Protein AF-A0AAW5BV40-F1 (afdb_monomer_lite)

Radius of gyration: 17.85 Å; chains: 1; bounding box: 51×24×35 Å

Sequence (94 aa):
MERDNFVTAEKVKNAFLGLEHRYHTLMQVFRQHNEDYEKQVEAGMKAKGTLLKYRTVYKHMQEFLDIRYHVKDIALKELTPAFISDFEMFLRTD

InterPro domains:
  IPR010998 Integrase/recombinase, N-terminal [G3DSA:1.10.150.130] (20-94)
  IPR025269 Phage integrase SAM-like domain [PF13102] (25-91)

Foldseek 3Di:
DDDDPDDDPVNVVCVVVVNNDPQDWPLNVLVVVLVVVVVCVVVVNDDPVVSVVSVVVSVLVQVLCCVPVVDSIGGPVPDDPVNVVSSVVSVVPD

Structure (mmCIF, N/CA/C/O backbone):
data_AF-A0AAW5BV40-F1
#
_entry.id   AF-A0AAW5BV40-F1
#
loop_
_atom_site.group_PDB
_atom_site.id
_atom_site.type_symbol
_atom_site.label_atom_id
_atom_site.label_alt_id
_atom_site.label_comp_id
_atom_site.label_asym_id
_atom_site.label_entity_id
_atom_site.label_seq_id
_atom_site.pdbx_PDB_ins_code
_atom_site.Cartn_x
_atom_site.Cartn_y
_atom_site.Cartn_z
_atom_site.occupancy
_atom_site.B_iso_or_equiv
_atom_site.auth_seq_id
_atom_site.auth_comp_id
_atom_site.auth_asym_id
_atom_site.auth_atom_id
_atom_site.pdbx_PDB_model_num
ATOM 1 N N . MET A 1 1 ? -37.125 9.011 -5.835 1.00 37.47 1 MET A N 1
ATOM 2 C CA . MET A 1 1 ? -37.660 8.252 -6.984 1.00 37.47 1 MET A CA 1
ATOM 3 C C . MET A 1 1 ? -36.567 7.322 -7.459 1.00 37.47 1 MET A C 1
ATOM 5 O O . MET A 1 1 ? -35.578 7.790 -8.008 1.00 37.47 1 MET A O 1
ATOM 9 N N . GLU A 1 2 ? -36.725 6.042 -7.141 1.00 45.84 2 GLU A N 1
ATOM 10 C CA . GLU A 1 2 ? -35.838 4.948 -7.531 1.00 45.84 2 GLU A CA 1
ATOM 11 C C . GLU A 1 2 ? -35.804 4.824 -9.056 1.00 45.84 2 GLU A C 1
ATOM 13 O O . GLU A 1 2 ? -36.839 4.664 -9.702 1.00 45.84 2 GLU A O 1
ATOM 18 N N . ARG A 1 3 ? -34.613 4.914 -9.641 1.00 45.28 3 ARG A N 1
ATOM 19 C CA . ARG A 1 3 ? -34.373 4.590 -11.047 1.00 45.28 3 ARG A CA 1
ATOM 20 C C . ARG A 1 3 ? -33.069 3.818 -11.145 1.00 45.28 3 ARG A C 1
ATOM 22 O O . ARG A 1 3 ? -32.074 4.393 -11.543 1.00 45.28 3 ARG A O 1
ATOM 29 N N . ASP A 1 4 ? -33.092 2.544 -10.752 1.00 50.34 4 ASP A N 1
ATOM 30 C CA . ASP A 1 4 ? -32.046 1.586 -11.154 1.00 50.34 4 ASP A CA 1
ATOM 31 C C . ASP A 1 4 ? -32.485 0.103 -11.135 1.00 50.34 4 ASP A C 1
ATOM 33 O O . ASP A 1 4 ? -31.666 -0.812 -11.071 1.00 50.34 4 ASP A O 1
ATOM 37 N N . ASN A 1 5 ? -33.788 -0.172 -11.283 1.00 51.09 5 ASN A N 1
ATOM 38 C CA . ASN A 1 5 ? -34.348 -1.535 -11.254 1.00 51.09 5 ASN A CA 1
ATOM 39 C C . ASN A 1 5 ? -34.523 -2.185 -12.641 1.00 51.09 5 ASN A C 1
ATOM 41 O O . ASN A 1 5 ? -35.493 -2.902 -12.871 1.00 51.09 5 ASN A O 1
ATOM 45 N N . PHE A 1 6 ? -33.591 -1.980 -13.577 1.00 55.25 6 PHE A N 1
ATOM 46 C CA . PHE A 1 6 ? -33.539 -2.818 -14.782 1.00 55.25 6 PHE A CA 1
ATOM 47 C C . PHE A 1 6 ? -32.482 -3.911 -14.615 1.00 55.25 6 PHE A C 1
ATOM 49 O O . PHE A 1 6 ? -31.271 -3.656 -14.616 1.00 55.25 6 PHE A O 1
ATOM 56 N N . VAL A 1 7 ? -32.970 -5.143 -14.451 1.00 61.59 7 VAL A N 1
ATOM 57 C CA . VAL A 1 7 ? -32.185 -6.371 -14.586 1.00 61.59 7 VAL A CA 1
ATOM 58 C C . VAL A 1 7 ? -31.951 -6.575 -16.080 1.00 61.59 7 VAL A C 1
ATOM 60 O O . VAL A 1 7 ? -32.884 -6.874 -16.822 1.00 61.59 7 VAL A O 1
ATOM 63 N N . THR A 1 8 ? -30.723 -6.359 -16.545 1.00 71.69 8 THR A N 1
ATOM 64 C CA . THR A 1 8 ? -30.355 -6.654 -17.935 1.00 71.69 8 THR A CA 1
ATOM 65 C C . THR A 1 8 ? -29.810 -8.075 -18.024 1.00 71.69 8 THR A C 1
ATOM 67 O O . THR A 1 8 ? -29.264 -8.609 -17.056 1.00 71.69 8 THR A O 1
ATOM 70 N N . ALA A 1 9 ? -29.922 -8.697 -19.199 1.00 73.25 9 ALA A N 1
ATOM 71 C CA . ALA A 1 9 ? -29.302 -9.999 -19.457 1.00 73.25 9 ALA A CA 1
ATOM 72 C C . ALA A 1 9 ? -27.782 -9.967 -19.214 1.00 73.25 9 ALA A C 1
ATOM 74 O O . ALA A 1 9 ? -27.193 -10.970 -18.825 1.00 73.25 9 ALA A O 1
ATOM 75 N N . GLU A 1 10 ? -27.163 -8.800 -19.390 1.00 67.25 10 GLU A N 1
ATOM 76 C CA . GLU A 1 10 ? -25.761 -8.560 -19.071 1.00 67.25 10 GLU A CA 1
ATOM 77 C C . GLU A 1 10 ? -25.496 -8.595 -17.562 1.00 67.25 10 GLU A C 1
ATOM 79 O O . GLU A 1 10 ? -24.561 -9.274 -17.152 1.00 67.25 10 GLU A O 1
ATOM 84 N N . LYS A 1 11 ? -26.359 -7.991 -16.729 1.00 63.44 11 LYS A N 1
ATOM 85 C CA . LYS A 1 11 ? -26.265 -8.115 -15.264 1.00 63.44 11 LYS A CA 1
ATOM 86 C C . LYS A 1 11 ? -26.425 -9.566 -14.805 1.00 63.44 11 LYS A C 1
ATOM 88 O O . LYS A 1 11 ? -25.594 -10.091 -14.077 1.00 63.44 11 LYS A O 1
ATOM 93 N N . VAL A 1 12 ? -27.425 -10.280 -15.331 1.00 69.00 12 VAL A N 1
ATOM 94 C CA . VAL A 1 12 ? -27.643 -11.707 -15.015 1.00 69.00 12 VAL A CA 1
ATOM 95 C C . VAL A 1 12 ? -26.458 -12.568 -15.453 1.00 69.00 12 VAL A C 1
ATOM 97 O O . VAL A 1 12 ? -26.003 -13.419 -14.694 1.00 69.00 12 VAL A O 1
ATOM 100 N N . LYS A 1 13 ? -25.921 -12.332 -16.655 1.00 65.88 13 LYS A N 1
ATOM 101 C CA . LYS A 1 13 ? -24.718 -13.004 -17.158 1.00 65.88 13 LYS A CA 1
ATOM 102 C C . LYS A 1 13 ? -23.514 -12.700 -16.273 1.00 65.88 13 LYS A C 1
ATOM 104 O O . LYS A 1 13 ? -22.755 -13.610 -15.958 1.00 65.88 13 LYS A O 1
ATOM 109 N N . ASN A 1 14 ? -23.347 -11.453 -15.848 1.00 61.09 14 ASN A N 1
ATOM 110 C CA . ASN A 1 14 ? -22.247 -11.057 -14.984 1.00 61.09 14 ASN A CA 1
ATOM 111 C C . ASN A 1 14 ? -22.392 -11.658 -13.580 1.00 61.09 14 ASN A C 1
ATOM 113 O O . ASN A 1 14 ? -21.403 -12.130 -13.034 1.00 61.09 14 ASN A O 1
ATOM 117 N N . ALA A 1 15 ? -23.592 -11.737 -13.010 1.00 62.41 15 ALA A N 1
ATOM 118 C CA . ALA A 1 15 ? -23.831 -12.416 -11.739 1.00 62.41 15 ALA A CA 1
ATOM 119 C C . ALA A 1 15 ? -23.596 -13.934 -11.849 1.00 62.41 15 ALA A C 1
ATOM 121 O O . ALA A 1 15 ? -22.905 -14.516 -11.016 1.00 62.41 15 ALA A O 1
ATOM 122 N N . PHE A 1 16 ? -24.096 -14.565 -12.916 1.00 60.28 16 PHE A N 1
ATOM 123 C CA . PHE A 1 16 ? -23.949 -16.001 -13.176 1.00 60.28 16 PHE A CA 1
ATOM 124 C C . PHE A 1 16 ? -22.493 -16.413 -13.446 1.00 60.28 16 PHE A C 1
ATOM 126 O O . PHE A 1 16 ? -22.056 -17.471 -13.003 1.00 60.28 16 PHE A O 1
ATOM 133 N N . LEU A 1 17 ? -21.719 -15.567 -14.135 1.00 62.16 17 LEU A N 1
ATOM 134 C CA . LEU A 1 17 ? -20.288 -15.773 -14.392 1.00 62.16 17 LEU A CA 1
ATOM 135 C C . LEU A 1 17 ? -19.385 -15.262 -13.250 1.00 62.16 17 LEU A C 1
ATOM 137 O O . LEU A 1 17 ? -18.161 -15.318 -13.374 1.00 62.16 17 LEU A O 1
ATOM 141 N N . GLY A 1 18 ? -19.954 -14.733 -12.158 1.00 50.56 18 GLY A N 1
ATOM 142 C CA . GLY A 1 18 ? -19.200 -14.164 -11.030 1.00 50.56 18 GLY A CA 1
ATOM 143 C C . GLY A 1 18 ? -18.433 -12.871 -11.355 1.00 50.56 18 GLY A C 1
ATOM 144 O O . GLY A 1 18 ? -17.507 -12.492 -10.641 1.00 50.56 18 GLY A O 1
ATOM 145 N N . LEU A 1 19 ? -18.791 -12.199 -12.448 1.00 55.84 19 LEU A N 1
ATOM 146 C CA . LEU A 1 19 ? -18.218 -10.937 -12.914 1.00 55.84 19 LEU A CA 1
ATOM 147 C C . LEU A 1 19 ? -18.825 -9.711 -12.228 1.00 55.84 19 LEU A C 1
ATOM 149 O O . LEU A 1 19 ? -18.219 -8.646 -12.281 1.00 55.84 19 LEU A O 1
ATOM 153 N N . GLU A 1 20 ? -19.994 -9.829 -11.590 1.00 52.38 20 GLU A N 1
ATOM 154 C CA . GLU A 1 20 ? -20.676 -8.642 -11.064 1.00 52.38 20 GLU A CA 1
ATOM 155 C C . GLU A 1 20 ? -20.225 -8.200 -9.675 1.00 52.38 20 GLU A C 1
ATOM 157 O O . GLU A 1 20 ? -20.407 -7.038 -9.350 1.00 52.38 20 GLU A O 1
ATOM 162 N N . HIS A 1 21 ? -19.590 -9.051 -8.872 1.00 49.97 21 HIS A N 1
ATOM 163 C CA . HIS A 1 21 ? -19.052 -8.677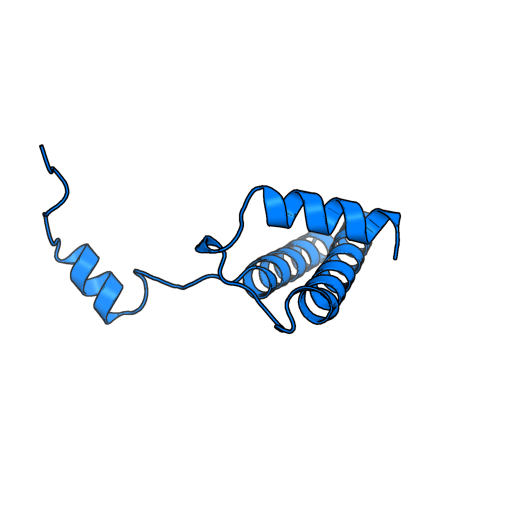 -7.559 1.00 49.97 21 HIS A CA 1
ATOM 164 C C . HIS A 1 21 ? -17.798 -9.509 -7.269 1.00 49.97 21 HIS A C 1
ATOM 166 O O . HIS A 1 21 ? -17.776 -10.357 -6.375 1.00 49.97 21 HIS A O 1
ATOM 172 N N . ARG A 1 22 ? -16.706 -9.264 -8.005 1.00 55.38 22 ARG A N 1
ATOM 173 C CA . ARG A 1 22 ? -15.392 -9.564 -7.429 1.00 55.38 22 ARG A CA 1
ATOM 174 C C . ARG A 1 22 ? -15.233 -8.590 -6.275 1.00 55.38 22 ARG A C 1
ATOM 176 O O . ARG A 1 22 ? -14.918 -7.425 -6.497 1.00 55.38 22 ARG A O 1
ATOM 183 N N . TYR A 1 23 ? -15.519 -9.040 -5.056 1.00 53.66 23 TYR A N 1
ATOM 184 C CA . TYR A 1 23 ? -15.091 -8.339 -3.854 1.00 53.66 23 TYR A CA 1
ATOM 185 C C . TYR A 1 23 ? -13.566 -8.308 -3.880 1.00 53.66 23 TYR A C 1
ATOM 187 O O . TYR A 1 23 ? -12.892 -9.184 -3.353 1.00 53.66 23 TYR A O 1
ATOM 195 N N . HIS A 1 24 ? -13.033 -7.325 -4.592 1.00 75.25 24 HIS A N 1
ATOM 196 C CA . HIS A 1 24 ? -11.632 -7.008 -4.598 1.00 75.25 24 HIS A CA 1
ATOM 197 C C . HIS A 1 24 ? -11.298 -6.579 -3.177 1.00 75.25 24 HIS A C 1
ATOM 199 O O . HIS A 1 24 ? -11.885 -5.639 -2.634 1.00 75.25 24 HIS A O 1
ATOM 205 N N . THR A 1 25 ? -10.428 -7.345 -2.542 1.00 93.56 25 THR A N 1
ATOM 206 C CA . THR A 1 25 ? -9.873 -6.993 -1.249 1.00 93.56 25 THR A CA 1
ATOM 207 C C . THR A 1 25 ? -8.650 -6.106 -1.457 1.00 93.56 25 THR A C 1
ATOM 209 O O . THR A 1 25 ? -8.029 -6.110 -2.528 1.00 93.56 25 THR A O 1
ATOM 212 N N . LEU A 1 26 ? -8.310 -5.307 -0.450 1.0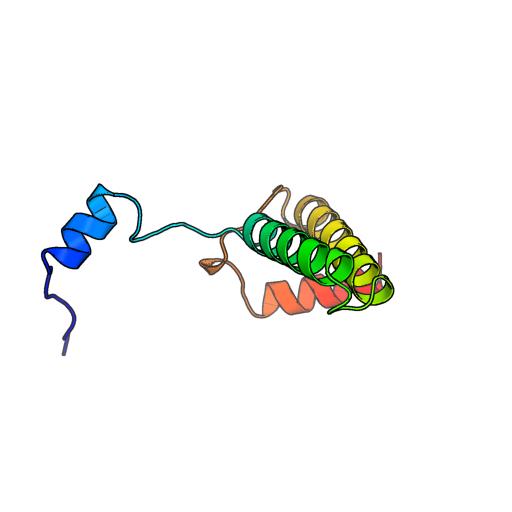0 95.31 26 LEU A N 1
ATOM 213 C CA . LEU A 1 26 ? -7.200 -4.367 -0.522 1.00 95.31 26 LEU A CA 1
ATOM 214 C C . LEU A 1 26 ? -5.885 -5.087 -0.839 1.00 95.31 26 LEU A C 1
ATOM 216 O O . LEU A 1 26 ? -5.174 -4.680 -1.761 1.00 95.31 26 LEU A O 1
ATOM 220 N N . MET A 1 27 ? -5.573 -6.182 -0.137 1.00 96.38 27 MET A N 1
ATOM 221 C CA . MET A 1 27 ? -4.301 -6.880 -0.331 1.00 96.38 27 MET A CA 1
ATOM 222 C C . MET A 1 27 ? -4.243 -7.624 -1.662 1.00 96.38 27 MET A C 1
ATOM 224 O O . MET A 1 27 ? -3.157 -7.743 -2.236 1.00 96.38 27 MET A O 1
ATOM 228 N N . GLN A 1 28 ? -5.378 -8.089 -2.192 1.00 94.31 28 GLN A N 1
ATOM 229 C CA . GLN A 1 28 ? -5.430 -8.687 -3.524 1.00 94.31 28 GLN A CA 1
ATOM 230 C C . GLN A 1 28 ? -5.155 -7.646 -4.614 1.00 94.31 28 GLN A C 1
ATOM 232 O O . GLN A 1 28 ? -4.327 -7.885 -5.493 1.00 94.31 28 GLN A O 1
ATOM 237 N N . VAL A 1 29 ? -5.804 -6.479 -4.548 1.00 94.19 29 VAL A N 1
ATOM 238 C CA . VAL A 1 29 ? -5.594 -5.405 -5.535 1.00 94.19 29 VAL A CA 1
ATOM 239 C C . VAL A 1 29 ? -4.174 -4.868 -5.468 1.00 94.19 29 VAL A C 1
ATOM 241 O O . VAL A 1 29 ? -3.537 -4.679 -6.503 1.00 94.19 29 VAL A O 1
ATOM 244 N N . PHE A 1 30 ? -3.641 -4.674 -4.264 1.00 96.50 30 PHE A N 1
ATOM 245 C CA . PHE A 1 30 ? -2.273 -4.199 -4.098 1.00 96.50 30 PHE A CA 1
ATOM 246 C C . PHE A 1 30 ? -1.254 -5.235 -4.607 1.00 96.50 30 PHE A C 1
ATOM 248 O O . PHE A 1 30 ? -0.280 -4.880 -5.269 1.00 96.50 30 PHE A O 1
ATOM 255 N N . ARG A 1 31 ? -1.496 -6.536 -4.397 1.00 96.31 31 ARG A N 1
ATOM 256 C CA . ARG A 1 31 ? -0.643 -7.586 -4.974 1.00 96.31 31 ARG A CA 1
ATOM 257 C C . ARG A 1 31 ? -0.641 -7.521 -6.499 1.00 96.31 31 ARG A C 1
ATOM 259 O O . ARG A 1 31 ? 0.436 -7.459 -7.083 1.00 96.31 31 ARG A O 1
ATOM 266 N N . GLN A 1 32 ? -1.821 -7.470 -7.117 1.00 94.81 32 GLN A N 1
ATOM 267 C CA . GLN A 1 32 ? -1.949 -7.381 -8.572 1.00 94.81 32 GLN A CA 1
ATOM 268 C C . GLN A 1 32 ? -1.227 -6.142 -9.121 1.00 94.81 32 GLN A C 1
ATOM 270 O O . GLN A 1 32 ? -0.480 -6.237 -10.090 1.00 94.81 32 GLN A O 1
ATOM 275 N N . HIS A 1 33 ? -1.380 -4.993 -8.454 1.00 95.56 33 HIS A N 1
ATOM 276 C CA . HIS A 1 33 ? -0.654 -3.774 -8.806 1.00 95.56 33 HIS A CA 1
ATOM 277 C C . HIS A 1 33 ? 0.867 -3.980 -8.787 1.00 95.56 33 HIS A C 1
ATOM 279 O O . HIS A 1 33 ? 1.548 -3.584 -9.731 1.00 95.56 33 HIS A O 1
ATOM 285 N N . ASN A 1 34 ? 1.405 -4.614 -7.740 1.00 97.19 34 ASN A N 1
ATOM 286 C CA . ASN A 1 34 ? 2.841 -4.867 -7.617 1.00 97.19 34 ASN A CA 1
ATOM 287 C C . ASN A 1 34 ? 3.357 -5.825 -8.698 1.00 97.19 34 ASN A C 1
ATOM 289 O O . ASN A 1 34 ? 4.435 -5.588 -9.238 1.00 97.19 34 ASN A O 1
ATOM 293 N N . GLU A 1 35 ? 2.598 -6.872 -9.023 1.00 97.31 35 GLU A N 1
ATOM 294 C CA . GLU A 1 35 ? 2.930 -7.828 -10.088 1.00 97.31 35 GLU A CA 1
ATOM 295 C C . GLU A 1 35 ? 2.944 -7.156 -11.467 1.00 97.31 35 GLU A C 1
ATOM 297 O O . GLU A 1 35 ? 3.863 -7.364 -12.260 1.00 97.31 35 GLU A O 1
ATOM 302 N N . ASP A 1 36 ? 1.964 -6.301 -11.761 1.00 95.62 36 ASP A N 1
ATOM 303 C CA . ASP A 1 36 ? 1.928 -5.575 -13.032 1.00 95.62 36 ASP A CA 1
ATOM 304 C C . ASP A 1 36 ? 3.015 -4.497 -13.105 1.00 95.62 36 ASP A C 1
ATOM 306 O O . ASP A 1 36 ? 3.628 -4.308 -14.158 1.00 95.62 36 ASP A O 1
ATOM 310 N N . TYR A 1 37 ? 3.320 -3.835 -11.986 1.00 97.06 37 TYR A N 1
ATOM 311 C CA . TYR A 1 37 ? 4.443 -2.903 -11.905 1.00 97.06 37 TYR A CA 1
ATOM 312 C C . TYR A 1 37 ? 5.783 -3.620 -12.115 1.00 97.06 37 TYR A C 1
ATOM 314 O O . TYR A 1 37 ? 6.658 -3.091 -12.797 1.00 97.06 37 TYR A O 1
ATOM 322 N N . GLU A 1 38 ? 5.953 -4.825 -11.568 1.00 98.00 38 GLU A N 1
ATOM 323 C CA . GLU A 1 38 ? 7.154 -5.640 -11.768 1.00 98.00 38 GLU A CA 1
ATOM 324 C C . GLU A 1 38 ? 7.373 -5.979 -13.244 1.00 98.00 38 GLU A C 1
ATOM 326 O O . GLU A 1 38 ? 8.453 -5.694 -13.758 1.00 98.00 38 GLU A O 1
ATOM 331 N N . LYS A 1 39 ? 6.334 -6.420 -13.964 1.00 97.69 39 LYS A N 1
ATOM 332 C CA . LYS A 1 39 ? 6.412 -6.631 -15.424 1.00 97.69 39 LYS A CA 1
ATOM 333 C C . LYS A 1 39 ? 6.845 -5.362 -16.166 1.00 97.69 39 LYS A C 1
ATOM 335 O O . LYS A 1 39 ? 7.622 -5.420 -17.116 1.00 97.69 39 LYS A O 1
ATOM 340 N N . GLN A 1 40 ? 6.365 -4.190 -15.741 1.00 97.81 40 GLN A N 1
ATOM 341 C CA . GLN A 1 40 ? 6.770 -2.914 -16.344 1.00 97.81 40 GLN A CA 1
ATOM 342 C C . GLN A 1 40 ? 8.226 -2.541 -16.026 1.00 97.81 40 GLN A C 1
ATOM 344 O O . GLN A 1 40 ? 8.884 -1.910 -16.854 1.00 97.81 40 GLN A O 1
ATOM 349 N N . VAL A 1 41 ? 8.737 -2.912 -14.849 1.00 98.12 41 VAL A N 1
ATOM 350 C CA . VAL A 1 41 ? 10.158 -2.754 -14.497 1.00 98.12 41 VAL A CA 1
ATOM 351 C C . VAL A 1 41 ? 11.024 -3.685 -15.342 1.00 98.12 41 VAL A C 1
ATOM 353 O O . VAL A 1 41 ? 12.035 -3.238 -15.876 1.00 98.12 41 VAL A O 1
ATOM 356 N N . GLU A 1 42 ? 10.622 -4.945 -15.509 1.00 98.12 42 GLU A N 1
ATOM 357 C CA . GLU A 1 42 ? 11.319 -5.926 -16.355 1.00 98.12 42 GLU A CA 1
ATOM 358 C C . GLU A 1 42 ? 11.367 -5.487 -17.823 1.00 98.12 42 GLU A C 1
ATOM 360 O O . GLU A 1 42 ? 12.392 -5.633 -18.484 1.00 98.12 42 GLU A O 1
ATOM 365 N N . ALA A 1 43 ? 10.297 -4.854 -18.307 1.00 98.31 43 ALA A N 1
ATOM 366 C CA . ALA A 1 43 ? 10.234 -4.244 -19.633 1.00 98.31 43 ALA A CA 1
ATOM 367 C C . ALA A 1 43 ? 10.999 -2.905 -19.752 1.00 98.31 43 ALA A C 1
ATOM 369 O O . ALA A 1 43 ? 10.936 -2.256 -20.795 1.00 98.31 43 ALA A O 1
ATOM 370 N N . GLY A 1 44 ? 11.675 -2.439 -18.695 1.00 97.50 44 GLY A N 1
ATOM 371 C CA . GLY A 1 44 ? 12.430 -1.179 -18.690 1.00 97.50 44 GLY A CA 1
ATOM 372 C C . GLY A 1 44 ? 11.573 0.095 -18.698 1.00 97.50 44 GLY A C 1
ATOM 373 O O . GLY A 1 44 ? 12.106 1.191 -18.847 1.00 97.50 44 GLY A O 1
ATOM 374 N N . MET A 1 45 ? 10.253 -0.017 -18.520 1.00 97.50 45 MET A N 1
ATOM 375 C CA . MET A 1 45 ? 9.314 1.113 -18.562 1.00 97.50 45 MET A CA 1
ATOM 376 C C . MET A 1 45 ? 9.165 1.832 -17.214 1.00 97.50 45 MET A C 1
ATOM 378 O O . MET A 1 45 ? 8.672 2.962 -17.158 1.00 97.50 45 MET A O 1
ATOM 382 N N . LYS A 1 46 ? 9.540 1.180 -16.108 1.00 97.69 46 LYS A N 1
ATOM 383 C CA . LYS A 1 46 ? 9.408 1.709 -14.742 1.00 97.69 46 LYS A CA 1
ATOM 384 C C . LYS A 1 46 ? 10.674 1.495 -13.920 1.00 97.69 46 LYS A C 1
ATOM 386 O O . LYS A 1 46 ? 11.472 0.600 -14.176 1.00 97.69 46 LYS A O 1
ATOM 391 N N . ALA A 1 47 ? 10.842 2.318 -12.886 1.00 98.38 47 ALA A N 1
ATOM 392 C CA . ALA A 1 47 ? 12.012 2.269 -12.019 1.00 98.38 47 ALA A CA 1
ATOM 393 C C . ALA A 1 47 ? 11.890 1.177 -10.941 1.00 98.38 47 ALA A C 1
ATOM 395 O O . ALA A 1 47 ? 10.937 1.159 -10.158 1.00 98.38 47 ALA A O 1
ATOM 396 N N . LYS A 1 48 ? 12.926 0.337 -10.814 1.00 98.25 48 LYS A N 1
ATOM 397 C CA . LYS A 1 48 ? 13.031 -0.697 -9.766 1.00 98.25 48 LYS A CA 1
ATOM 398 C C . LYS A 1 48 ? 12.931 -0.130 -8.344 1.00 98.25 48 LYS A C 1
ATOM 400 O O . LYS A 1 48 ? 12.349 -0.760 -7.466 1.00 98.25 48 LYS A O 1
ATOM 405 N N . GLY A 1 49 ? 13.467 1.073 -8.116 1.00 98.38 49 GLY A N 1
ATOM 406 C CA . GLY A 1 49 ? 13.392 1.742 -6.813 1.00 98.38 49 GLY A CA 1
ATOM 407 C C . GLY A 1 49 ? 11.953 2.014 -6.362 1.00 98.38 49 GLY A C 1
ATOM 408 O O . GLY A 1 49 ? 11.643 1.892 -5.181 1.00 98.38 49 GLY A O 1
ATOM 409 N N . THR A 1 50 ? 11.052 2.318 -7.297 1.00 98.19 50 THR A N 1
ATOM 410 C CA . THR A 1 50 ? 9.634 2.537 -6.991 1.00 98.19 50 THR A CA 1
ATOM 411 C C . THR A 1 50 ? 8.919 1.224 -6.673 1.00 98.19 50 THR A C 1
ATOM 413 O O . THR A 1 50 ? 8.156 1.178 -5.714 1.00 98.19 50 THR A O 1
ATOM 416 N N . LEU A 1 51 ? 9.224 0.134 -7.391 1.00 98.38 51 LEU A N 1
ATOM 417 C CA . LEU A 1 51 ? 8.707 -1.202 -7.061 1.00 98.38 51 LEU A CA 1
ATOM 418 C C . LEU A 1 51 ? 9.086 -1.618 -5.635 1.00 98.38 51 LEU A C 1
ATOM 420 O O . LEU A 1 51 ? 8.257 -2.164 -4.909 1.00 98.38 51 LEU A O 1
ATOM 424 N N . LEU A 1 52 ? 10.324 -1.333 -5.214 1.00 98.44 52 LEU A N 1
ATOM 425 C CA . LEU A 1 52 ? 10.760 -1.617 -3.848 1.00 98.44 52 LEU A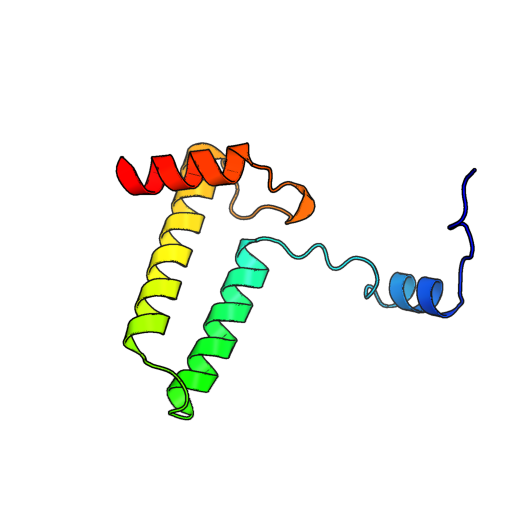 CA 1
ATOM 426 C C . LEU A 1 52 ? 9.912 -0.855 -2.822 1.00 98.44 52 LEU A C 1
ATOM 428 O O . LEU A 1 52 ? 9.461 -1.461 -1.857 1.00 98.44 52 LEU A O 1
ATOM 432 N N . LYS A 1 53 ? 9.622 0.432 -3.065 1.00 98.19 53 LYS A N 1
ATOM 433 C CA . LYS A 1 53 ? 8.727 1.222 -2.203 1.00 98.19 53 LYS A CA 1
ATOM 434 C C . LYS A 1 53 ? 7.328 0.608 -2.122 1.00 98.19 53 LYS A C 1
ATOM 436 O O . LYS A 1 53 ? 6.808 0.462 -1.022 1.00 98.19 53 LYS A O 1
ATOM 441 N N . TYR A 1 54 ? 6.743 0.193 -3.246 1.00 98.25 54 TYR A N 1
ATOM 442 C CA . TYR A 1 54 ? 5.429 -0.458 -3.237 1.00 98.25 54 TYR A CA 1
ATOM 443 C C . TYR A 1 54 ? 5.427 -1.782 -2.466 1.00 98.25 54 TYR A C 1
ATOM 445 O O . TYR A 1 54 ? 4.503 -2.043 -1.700 1.00 98.25 54 TYR A O 1
ATOM 453 N N . ARG A 1 55 ? 6.481 -2.595 -2.603 1.00 98.31 55 ARG A N 1
ATOM 454 C CA . ARG A 1 55 ? 6.649 -3.829 -1.819 1.00 98.31 55 ARG A CA 1
ATOM 455 C C . ARG A 1 55 ? 6.809 -3.555 -0.325 1.00 98.31 55 ARG A C 1
ATOM 457 O O . ARG A 1 55 ? 6.284 -4.317 0.480 1.00 98.31 55 ARG A O 1
ATOM 464 N N . THR A 1 56 ? 7.505 -2.483 0.048 1.00 98.12 56 THR A N 1
ATOM 465 C CA . THR A 1 56 ? 7.624 -2.052 1.447 1.00 98.12 56 THR A CA 1
ATOM 466 C C . THR A 1 56 ? 6.264 -1.648 2.011 1.00 98.12 56 THR A C 1
ATOM 468 O O . THR A 1 56 ? 5.847 -2.190 3.028 1.00 98.12 56 THR A O 1
ATOM 471 N N . VAL A 1 57 ? 5.522 -0.780 1.318 1.00 97.81 57 VAL A N 1
ATOM 472 C CA . VAL A 1 57 ? 4.185 -0.351 1.768 1.00 97.81 57 VAL A CA 1
ATOM 473 C C . VAL A 1 57 ? 3.200 -1.525 1.806 1.00 97.81 57 VAL A C 1
ATOM 475 O O . VAL A 1 57 ? 2.378 -1.592 2.713 1.00 97.81 57 VAL A O 1
ATOM 478 N N . TYR A 1 58 ? 3.308 -2.489 0.885 1.00 98.31 58 TYR A N 1
ATOM 479 C CA . TYR A 1 58 ? 2.518 -3.724 0.923 1.00 98.31 58 TYR A CA 1
ATOM 480 C C . TYR A 1 58 ? 2.735 -4.498 2.228 1.00 98.31 58 TYR A C 1
ATOM 482 O O . TYR A 1 58 ? 1.763 -4.903 2.857 1.00 98.31 58 TYR A O 1
ATOM 490 N N . LYS A 1 59 ? 3.990 -4.665 2.664 1.00 98.00 59 LYS A N 1
ATOM 491 C CA . LYS A 1 59 ? 4.311 -5.342 3.930 1.00 98.00 59 LYS A CA 1
ATOM 492 C C . LYS A 1 59 ? 3.756 -4.588 5.135 1.00 98.00 59 LYS A C 1
ATOM 494 O O . LYS A 1 59 ? 3.089 -5.202 5.958 1.00 98.00 59 LYS A O 1
ATOM 499 N N . HIS A 1 60 ? 3.935 -3.269 5.181 1.00 98.12 60 HIS A N 1
ATOM 500 C CA . HIS A 1 60 ? 3.360 -2.456 6.255 1.00 98.12 60 HIS A CA 1
ATOM 501 C C . HIS A 1 60 ? 1.835 -2.538 6.294 1.00 98.12 60 HIS A C 1
ATOM 503 O O . HIS A 1 60 ? 1.257 -2.596 7.371 1.00 98.12 60 HIS A O 1
ATOM 509 N N . MET A 1 61 ? 1.169 -2.599 5.137 1.00 98.25 61 MET A N 1
ATOM 510 C CA . MET A 1 61 ? -0.279 -2.803 5.087 1.00 98.25 61 MET A CA 1
ATOM 511 C C . MET A 1 61 ? -0.678 -4.169 5.667 1.00 98.25 61 MET A C 1
ATOM 513 O O . M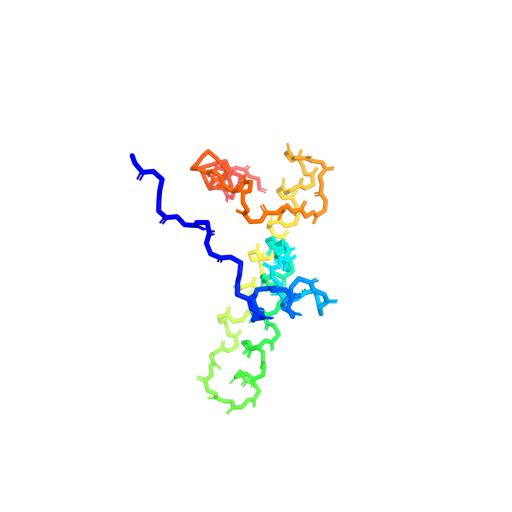ET A 1 61 ? -1.661 -4.257 6.395 1.00 98.25 61 MET A O 1
ATOM 517 N N . GLN A 1 62 ? 0.089 -5.231 5.391 1.00 98.12 62 GLN A N 1
ATOM 518 C CA . GLN A 1 62 ? -0.157 -6.548 5.993 1.00 98.12 62 GLN A CA 1
ATOM 519 C C . GLN A 1 62 ? 0.001 -6.517 7.516 1.00 98.12 62 GLN A C 1
ATOM 5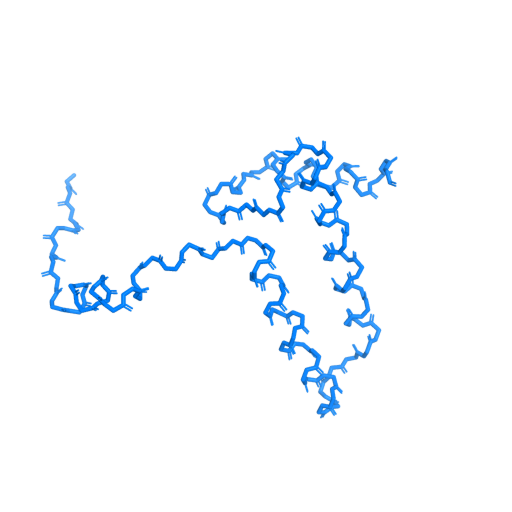21 O O . GLN A 1 62 ? -0.850 -7.049 8.221 1.00 98.12 62 GLN A O 1
ATOM 526 N N . GLU A 1 63 ? 1.073 -5.899 8.010 1.00 98.06 63 GLU A N 1
ATOM 527 C CA . GLU A 1 63 ? 1.349 -5.758 9.445 1.00 98.06 63 GLU A CA 1
ATOM 528 C C . GLU A 1 63 ? 0.260 -4.935 10.137 1.00 98.06 63 GLU A C 1
ATOM 530 O O . GLU A 1 63 ? -0.282 -5.354 11.155 1.00 98.06 63 GLU A O 1
ATOM 535 N N . PHE A 1 64 ? -0.130 -3.811 9.540 1.00 98.06 64 PHE A N 1
ATOM 536 C CA . PHE A 1 64 ? -1.205 -2.959 10.031 1.00 98.06 64 PHE A CA 1
ATOM 537 C C . PHE A 1 64 ? -2.535 -3.709 10.163 1.00 98.06 64 PHE A C 1
ATOM 539 O O . PHE A 1 64 ? -3.179 -3.643 11.212 1.00 98.06 64 PHE A O 1
ATOM 546 N N . LEU A 1 65 ? -2.943 -4.439 9.118 1.00 97.75 65 LEU A N 1
ATOM 547 C CA . LEU A 1 65 ? -4.180 -5.222 9.138 1.00 97.75 65 LEU A CA 1
ATOM 548 C C . LEU A 1 65 ? -4.140 -6.317 10.210 1.00 97.75 65 LEU A C 1
ATOM 550 O O . LEU A 1 65 ? -5.137 -6.538 10.897 1.00 97.75 65 LEU A O 1
ATOM 554 N N . ASP A 1 66 ? -2.988 -6.958 10.402 1.00 97.50 66 ASP A N 1
ATOM 555 C CA . ASP A 1 66 ? -2.815 -8.001 11.414 1.00 97.50 66 ASP A CA 1
ATOM 556 C C . ASP A 1 66 ? -2.859 -7.437 12.844 1.00 97.50 66 ASP A C 1
ATOM 558 O O . ASP A 1 66 ? -3.526 -7.993 13.720 1.00 97.50 66 ASP A O 1
ATOM 562 N N . ILE A 1 67 ? -2.192 -6.302 13.073 1.00 96.06 67 ILE A N 1
ATOM 563 C CA . ILE A 1 67 ? -2.062 -5.672 14.393 1.00 96.06 67 ILE A CA 1
ATOM 564 C C . ILE A 1 67 ? -3.354 -4.968 14.813 1.00 96.06 67 ILE A C 1
ATOM 566 O O . ILE A 1 67 ? -3.780 -5.112 15.956 1.00 96.06 67 ILE A O 1
ATOM 570 N N . ARG A 1 68 ? -3.968 -4.181 13.920 1.00 94.88 68 ARG A N 1
ATOM 571 C CA . ARG A 1 68 ? -5.095 -3.295 14.266 1.00 94.88 68 ARG A CA 1
ATOM 572 C C . ARG A 1 68 ? -6.461 -3.916 14.007 1.00 94.88 68 ARG A C 1
ATOM 574 O O . ARG A 1 68 ? -7.405 -3.604 14.725 1.00 94.88 68 ARG A O 1
ATOM 581 N N . TYR A 1 69 ? -6.567 -4.772 12.993 1.00 94.75 69 TYR A N 1
ATOM 582 C CA . TYR A 1 69 ? -7.842 -5.350 12.559 1.00 94.75 69 TYR A CA 1
ATOM 583 C C . TYR A 1 69 ? -7.910 -6.869 12.758 1.00 94.75 69 TYR A C 1
ATOM 585 O O . TYR A 1 69 ? -8.990 -7.439 12.634 1.00 94.75 69 TYR A O 1
ATOM 593 N N . HIS A 1 70 ? -6.787 -7.528 13.073 1.00 96.69 70 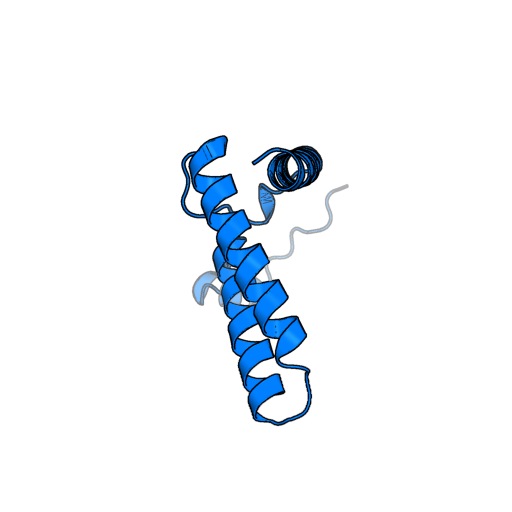HIS A N 1
ATOM 594 C CA . HIS A 1 70 ? -6.675 -8.984 13.224 1.00 96.69 70 HIS A CA 1
ATOM 595 C C . HIS A 1 70 ? -7.191 -9.769 12.011 1.00 96.69 70 HIS A C 1
ATOM 597 O O . HIS A 1 70 ? -7.725 -10.874 12.128 1.00 96.69 70 HIS A O 1
ATOM 603 N N . VAL A 1 71 ? -7.011 -9.194 10.823 1.00 95.94 71 VAL A N 1
ATOM 604 C CA . VAL A 1 71 ? -7.362 -9.813 9.545 1.00 95.94 71 VAL A CA 1
ATOM 605 C C . VAL A 1 71 ? -6.150 -9.825 8.630 1.00 95.94 71 VAL A C 1
ATOM 607 O O . VAL A 1 71 ? -5.263 -8.983 8.718 1.00 95.94 71 VAL A O 1
ATOM 610 N N . LYS A 1 72 ? -6.113 -10.784 7.705 1.00 96.19 72 LYS A N 1
ATOM 611 C CA . LYS A 1 72 ? -5.080 -10.819 6.660 1.00 96.19 72 LYS A CA 1
ATOM 612 C C . LYS A 1 72 ? -5.433 -9.961 5.446 1.00 96.19 72 LYS A C 1
ATOM 614 O O . LYS A 1 72 ? -4.565 -9.711 4.614 1.00 96.19 72 LYS A O 1
ATOM 619 N N . ASP A 1 73 ? -6.696 -9.558 5.328 1.00 95.06 73 ASP A N 1
ATOM 620 C CA . ASP A 1 73 ? -7.203 -8.768 4.214 1.00 95.06 73 ASP A CA 1
ATOM 621 C C . ASP A 1 73 ? -8.520 -8.070 4.579 1.00 95.06 73 ASP A C 1
ATOM 623 O O . ASP A 1 73 ? -9.193 -8.459 5.533 1.00 95.06 73 ASP A O 1
ATOM 627 N N . ILE A 1 74 ? -8.902 -7.063 3.797 1.00 93.75 74 ILE A N 1
ATOM 628 C CA . ILE A 1 74 ? -10.111 -6.262 3.999 1.00 93.75 74 ILE A CA 1
ATOM 629 C C . ILE A 1 74 ? -10.786 -5.975 2.655 1.00 93.75 74 ILE A C 1
ATOM 631 O O . ILE A 1 74 ? -10.121 -5.695 1.657 1.00 93.75 74 ILE A O 1
ATOM 635 N N . ALA A 1 75 ? -12.116 -6.059 2.592 1.00 93.31 75 ALA A N 1
ATOM 636 C CA . ALA A 1 75 ? -12.846 -5.726 1.371 1.00 93.31 75 ALA A CA 1
ATOM 637 C C . ALA A 1 75 ? -12.759 -4.216 1.090 1.00 93.31 75 ALA A C 1
ATOM 639 O O . ALA A 1 75 ? -12.912 -3.414 2.005 1.00 93.31 75 ALA A O 1
ATOM 640 N N . LEU A 1 76 ? -12.585 -3.808 -0.174 1.00 90.69 76 LEU A N 1
ATOM 641 C CA . LEU A 1 76 ? -12.440 -2.384 -0.522 1.00 90.69 76 LEU A CA 1
ATOM 642 C C . LEU A 1 76 ? -13.614 -1.505 -0.053 1.00 90.69 76 LEU A C 1
ATOM 644 O O . LEU A 1 76 ? -13.416 -0.340 0.272 1.00 90.69 76 LEU A O 1
ATOM 648 N N . LYS A 1 77 ? -14.830 -2.062 0.008 1.00 88.62 77 LYS A N 1
ATOM 649 C CA . LYS A 1 77 ? -16.030 -1.359 0.496 1.00 88.62 77 LYS A CA 1
ATOM 650 C C . LYS A 1 77 ? -15.977 -1.001 1.989 1.00 88.62 77 LYS A C 1
ATOM 652 O O . LYS A 1 77 ? -16.735 -0.146 2.424 1.00 88.62 77 LYS A O 1
ATOM 657 N N . GLU A 1 78 ? -15.114 -1.667 2.753 1.00 88.50 78 GLU A N 1
ATOM 658 C CA . GLU A 1 78 ? -14.926 -1.443 4.191 1.00 88.50 78 GLU A CA 1
ATOM 659 C C . GLU A 1 78 ? -13.854 -0.368 4.459 1.00 88.50 78 GLU A C 1
ATOM 661 O O . GLU A 1 78 ? -13.595 -0.021 5.609 1.00 88.50 78 GLU A O 1
ATOM 666 N N . LEU A 1 79 ? -13.213 0.175 3.414 1.00 93.75 79 LEU A N 1
ATOM 667 C CA . LEU A 1 79 ? -12.235 1.248 3.565 1.00 93.75 79 LEU A CA 1
ATOM 668 C C . LEU A 1 79 ? -12.941 2.568 3.873 1.00 93.75 79 LEU A C 1
ATOM 670 O O . LEU A 1 79 ? -13.689 3.108 3.058 1.00 93.75 79 LEU A O 1
ATOM 674 N N . THR A 1 80 ? -12.662 3.105 5.056 1.00 96.19 80 THR A N 1
ATOM 675 C CA . THR A 1 80 ? -13.211 4.373 5.544 1.00 96.19 80 THR A CA 1
ATOM 676 C C . THR A 1 80 ? -12.120 5.445 5.631 1.00 96.19 80 THR A C 1
ATOM 678 O O . THR A 1 80 ? -10.933 5.119 5.642 1.00 96.19 80 THR A O 1
ATOM 681 N N . PRO A 1 81 ? -12.472 6.738 5.751 1.00 97.31 81 PRO A N 1
ATOM 682 C CA . PRO A 1 81 ? -11.482 7.771 6.054 1.00 97.31 81 PRO A CA 1
ATOM 683 C C . PRO A 1 81 ? -10.683 7.480 7.335 1.00 97.31 81 PRO A C 1
ATOM 685 O O . PRO A 1 81 ? -9.484 7.735 7.369 1.00 97.31 81 PRO A O 1
ATOM 688 N N . ALA A 1 82 ? -11.323 6.881 8.349 1.00 96.75 82 ALA A N 1
ATOM 689 C CA . ALA A 1 82 ? -10.660 6.476 9.588 1.00 96.75 82 ALA A CA 1
ATOM 690 C C . ALA A 1 82 ? -9.577 5.416 9.339 1.00 96.75 82 ALA A C 1
ATOM 692 O O . ALA A 1 82 ? -8.466 5.573 9.826 1.00 96.75 82 ALA A O 1
ATOM 693 N N . PHE A 1 83 ? -9.848 4.416 8.490 1.00 97.31 83 PHE A N 1
ATOM 694 C CA . PHE A 1 83 ? -8.841 3.427 8.083 1.00 97.31 83 PHE A CA 1
ATOM 695 C C . PHE A 1 83 ? -7.578 4.089 7.512 1.00 97.31 83 PHE A C 1
ATOM 697 O O . PHE A 1 83 ? -6.462 3.689 7.837 1.00 97.31 83 PHE A O 1
ATOM 704 N N . ILE A 1 84 ? -7.747 5.113 6.666 1.00 96.31 84 ILE A N 1
ATOM 705 C CA . ILE A 1 84 ? -6.627 5.826 6.035 1.00 96.31 84 ILE A CA 1
ATOM 706 C C . ILE A 1 84 ? -5.814 6.580 7.093 1.00 96.31 84 ILE A C 1
ATOM 708 O O . ILE A 1 84 ? -4.587 6.482 7.098 1.00 96.31 84 ILE A O 1
ATOM 712 N N . SER A 1 85 ? -6.485 7.303 7.994 1.00 97.19 85 SER A N 1
ATOM 713 C CA . SER A 1 85 ? -5.828 8.025 9.089 1.00 97.19 85 SER A CA 1
ATOM 714 C C . SER A 1 85 ? -5.111 7.087 10.062 1.00 97.19 85 SER A C 1
ATOM 716 O O . SER A 1 85 ? -3.988 7.376 10.468 1.00 97.19 85 SER A O 1
ATOM 718 N N . ASP A 1 86 ? -5.712 5.944 10.391 1.00 96.62 86 ASP A N 1
ATOM 719 C CA . ASP A 1 86 ? -5.107 4.938 11.266 1.00 96.62 86 ASP A CA 1
ATOM 720 C C . ASP A 1 86 ? -3.860 4.319 10.631 1.00 96.62 86 ASP A C 1
ATOM 722 O O . ASP A 1 86 ? -2.854 4.117 11.313 1.00 96.62 86 ASP A O 1
ATOM 726 N N . PHE A 1 87 ? -3.898 4.049 9.323 1.00 97.56 87 PHE A N 1
ATOM 727 C CA . PHE A 1 87 ? -2.733 3.548 8.601 1.00 97.56 87 PHE A CA 1
ATOM 728 C C . PHE A 1 87 ? -1.619 4.597 8.526 1.00 97.56 87 PHE A C 1
ATOM 730 O O . PHE A 1 87 ? -0.450 4.269 8.724 1.00 97.56 87 PHE A O 1
ATOM 737 N N . GLU A 1 88 ? -1.958 5.869 8.292 1.00 97.00 88 GLU A N 1
ATOM 738 C CA . GLU A 1 88 ? -0.979 6.957 8.352 1.00 97.00 88 GLU A CA 1
ATOM 739 C C . GLU A 1 88 ? -0.325 7.042 9.736 1.00 97.00 88 GLU A C 1
ATOM 741 O O . GLU A 1 88 ? 0.895 7.186 9.830 1.00 97.00 88 GLU A O 1
ATOM 746 N N . MET A 1 89 ? -1.121 6.948 10.805 1.00 96.62 89 MET A N 1
ATOM 747 C CA . MET A 1 89 ? -0.613 6.968 12.173 1.00 96.62 89 MET A CA 1
ATOM 748 C C . MET A 1 89 ? 0.321 5.783 12.430 1.00 96.62 89 MET A C 1
ATOM 750 O O . MET A 1 89 ? 1.425 6.002 12.918 1.00 96.62 89 MET A O 1
ATOM 754 N N . PHE A 1 90 ? -0.084 4.570 12.040 1.00 96.50 90 PHE A N 1
ATOM 755 C CA . PHE A 1 90 ? 0.727 3.355 12.156 1.00 96.50 90 PHE A CA 1
ATOM 756 C C . PHE A 1 90 ? 2.114 3.532 11.525 1.00 96.50 90 PHE A C 1
ATOM 758 O O . PHE A 1 90 ? 3.119 3.329 12.194 1.00 96.50 90 PHE A O 1
ATOM 765 N N . LEU A 1 91 ? 2.188 4.040 10.290 1.00 95.88 91 LEU A N 1
ATOM 766 C CA . LEU A 1 91 ? 3.464 4.269 9.592 1.00 95.88 91 LEU A CA 1
ATOM 767 C C . LEU A 1 91 ? 4.389 5.302 10.262 1.00 95.88 91 LEU A C 1
ATOM 769 O O . LEU A 1 91 ? 5.558 5.408 9.890 1.00 95.88 91 LEU A O 1
ATOM 773 N N . ARG A 1 92 ? 3.868 6.137 11.168 1.00 94.19 92 ARG A N 1
ATOM 774 C CA . ARG A 1 92 ? 4.648 7.163 11.878 1.00 94.19 92 ARG A CA 1
ATOM 775 C C . ARG A 1 92 ? 5.132 6.699 13.247 1.00 94.19 92 ARG A C 1
ATOM 777 O O . ARG A 1 92 ? 6.053 7.321 13.776 1.00 94.19 92 ARG A O 1
ATOM 784 N N . THR A 1 93 ? 4.483 5.701 13.840 1.00 89.00 93 THR A N 1
ATOM 785 C CA . THR A 1 93 ? 4.699 5.319 15.243 1.00 89.00 93 THR A CA 1
ATOM 786 C C . THR A 1 93 ? 5.295 3.935 15.425 1.00 89.00 93 THR A C 1
ATOM 788 O O . THR A 1 93 ? 5.905 3.704 16.467 1.00 89.00 93 THR A O 1
ATOM 791 N N . ASP A 1 94 ? 5.135 3.056 14.438 1.00 64.56 94 ASP A N 1
ATOM 792 C CA . ASP A 1 94 ? 5.493 1.637 14.486 1.00 64.56 94 ASP A CA 1
ATOM 793 C C . ASP A 1 94 ? 6.455 1.276 13.332 1.00 64.56 94 ASP A C 1
ATOM 795 O O . ASP A 1 94 ? 7.288 0.360 13.526 1.00 64.56 94 ASP A O 1
#

Organism: Phocaeicola vulgatus (NCBI:txid821)

Secondary structure (DSSP, 8-state):
--------HHHHHHHHTT-S----BHHHHHHHHHHHHHHHHHTTSS-HHHHHHHHHHHHHHHHHIIIII--S--BGGG--HHHHHHHHHHHHH-

pLDDT: mean 86.29, std 17.54, range [37.47, 98.44]